Protein AF-A0A2L2Z4Z5-F1 (afdb_monomer)

Solvent-accessible surface area (backbone atoms only — not comparable to full-atom values): 5113 Å² total; per-residue (Å²): 126,72,90,60,60,86,80,50,77,82,82,64,92,84,63,67,97,64,48,76,66,59,47,52,53,49,50,52,52,51,50,50,53,52,51,49,55,53,47,51,54,51,39,39,42,39,68,36,93,91,38,85,55,47,54,70,69,57,65,76,49,54,79,46,49,83,79,45,55,74,85,47,70,91,61,72,73,83,80,110

pLDDT: mean 86.47, std 9.13, range [60.69, 98.19]

Sequence (80 aa):
PDLDIMDRPQRKADEGIITSWLFFRYMTIGGYVGAATVGAAAWWFMISPEGPHLTYCQLTHQLTCFTDPEYVSGHVCSVF

Structure (mmCIF, N/CA/C/O backbone):
data_AF-A0A2L2Z4Z5-F1
#
_entry.id   AF-A0A2L2Z4Z5-F1
#
loop_
_atom_site.group_PDB
_atom_site.id
_atom_site.type_symbol
_atom_site.label_atom_id
_atom_site.label_alt_id
_atom_site.label_comp_id
_atom_site.label_asym_id
_atom_site.label_entity_id
_atom_site.label_seq_id
_atom_site.pdbx_PDB_ins_code
_atom_site.Cartn_x
_atom_site.Cartn_y
_atom_site.Cartn_z
_atom_site.occupancy
_atom_site.B_iso_or_equiv
_atom_site.auth_seq_id
_atom_site.auth_comp_id
_atom_site.auth_asym_id
_atom_site.auth_atom_id
_atom_site.pdbx_PDB_model_num
ATOM 1 N N . PRO A 1 1 ? -27.030 -13.971 16.372 1.00 80.81 1 PRO A N 1
ATOM 2 C CA . PRO A 1 1 ? -26.876 -12.983 17.465 1.00 80.81 1 PRO A CA 1
ATOM 3 C C . PRO A 1 1 ? -25.993 -13.625 18.527 1.00 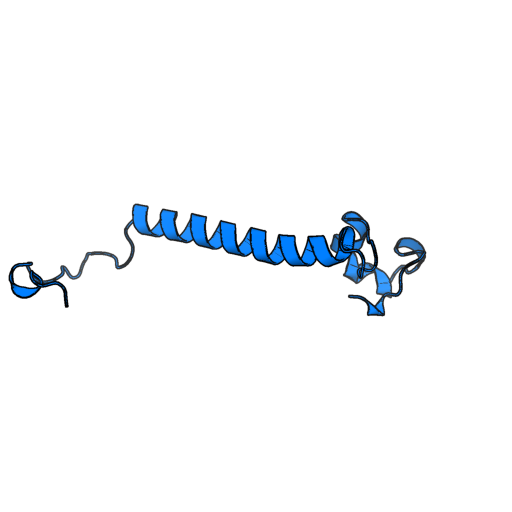80.81 1 PRO A C 1
ATOM 5 O O . PRO A 1 1 ? -26.168 -14.818 18.766 1.00 80.81 1 PRO A O 1
ATOM 8 N N . ASP A 1 2 ? -25.049 -12.888 19.105 1.00 86.50 2 ASP A N 1
ATOM 9 C CA . ASP A 1 2 ? -24.328 -13.378 20.282 1.00 86.50 2 ASP A CA 1
ATOM 10 C C . ASP A 1 2 ? -25.366 -13.736 21.361 1.00 86.50 2 ASP A C 1
ATOM 12 O O . ASP A 1 2 ? -26.235 -12.921 21.677 1.00 86.50 2 ASP A O 1
ATOM 16 N N . LEU A 1 3 ? -25.349 -14.982 21.846 1.00 88.62 3 LEU A N 1
ATOM 17 C CA . LEU A 1 3 ? -26.372 -15.507 22.764 1.00 88.62 3 LEU A CA 1
ATOM 18 C C . LEU A 1 3 ? -26.325 -14.824 24.140 1.00 88.62 3 LEU A C 1
ATOM 20 O O . LEU A 1 3 ? -27.331 -14.776 24.836 1.00 88.62 3 LEU A O 1
ATOM 24 N N . ASP A 1 4 ? -25.172 -14.264 24.487 1.00 88.38 4 ASP A N 1
ATOM 25 C CA . ASP A 1 4 ? -24.848 -13.589 25.742 1.00 88.38 4 ASP A CA 1
ATOM 26 C C . ASP A 1 4 ? -24.972 -12.056 25.644 1.00 88.38 4 ASP A C 1
ATOM 28 O O . ASP A 1 4 ? -24.487 -11.328 26.504 1.00 88.38 4 ASP A O 1
ATOM 32 N N . ILE A 1 5 ? -25.615 -11.523 24.597 1.00 86.69 5 ILE A N 1
ATOM 33 C CA . ILE A 1 5 ? -25.699 -10.068 24.388 1.00 86.69 5 ILE A CA 1
ATOM 34 C C . ILE A 1 5 ? -26.463 -9.338 25.502 1.00 86.69 5 ILE A C 1
ATOM 36 O O . ILE A 1 5 ? -26.126 -8.202 25.825 1.00 86.69 5 ILE A O 1
ATOM 40 N N . MET A 1 6 ? -27.469 -9.988 26.093 1.00 89.69 6 MET A N 1
ATOM 41 C CA . MET A 1 6 ? -28.304 -9.406 27.152 1.00 89.69 6 MET A CA 1
ATOM 42 C C . MET A 1 6 ? -27.660 -9.512 28.540 1.00 89.69 6 MET A C 1
ATOM 44 O O . MET A 1 6 ? -28.092 -8.818 29.458 1.00 89.69 6 MET A O 1
ATOM 48 N N . ASP A 1 7 ? -26.620 -10.340 28.679 1.00 92.69 7 ASP A N 1
ATOM 49 C CA . ASP A 1 7 ? -25.852 -10.498 29.918 1.00 92.69 7 ASP A CA 1
ATOM 50 C C . ASP A 1 7 ? -24.699 -9.483 30.009 1.00 92.69 7 ASP A C 1
ATOM 52 O O . ASP A 1 7 ? -24.140 -9.245 31.083 1.00 92.69 7 ASP A O 1
ATOM 56 N N . ARG A 1 8 ? -24.329 -8.861 28.880 1.00 87.50 8 ARG A N 1
ATOM 57 C CA . ARG A 1 8 ? -23.264 -7.856 28.809 1.00 87.50 8 ARG A CA 1
ATOM 58 C C . ARG A 1 8 ? -23.795 -6.480 29.245 1.00 87.50 8 ARG A C 1
ATOM 60 O O . ARG A 1 8 ? -24.898 -6.087 28.863 1.00 87.50 8 ARG A O 1
ATOM 67 N N . PRO A 1 9 ? -23.015 -5.700 30.014 1.00 88.81 9 PRO A N 1
ATOM 68 C CA . PRO A 1 9 ? -23.391 -4.336 30.365 1.00 88.81 9 PRO A CA 1
ATOM 69 C C . PRO A 1 9 ? -23.459 -3.441 29.120 1.00 88.81 9 PRO A C 1
ATOM 71 O O . PRO A 1 9 ? -22.815 -3.700 28.102 1.00 88.81 9 PRO A O 1
ATOM 74 N N . GLN A 1 10 ? -24.228 -2.355 29.220 1.00 87.88 10 GLN A N 1
ATOM 75 C CA . GLN A 1 10 ? -24.350 -1.360 28.155 1.00 87.88 10 GLN A CA 1
ATOM 76 C C . GLN A 1 10 ? -22.975 -0.797 27.765 1.00 87.88 10 GLN A C 1
ATOM 78 O O . GLN A 1 10 ? -22.149 -0.485 28.625 1.00 87.88 10 GLN A O 1
ATOM 83 N N . ARG A 1 11 ? -22.757 -0.656 26.454 1.00 88.06 11 ARG A N 1
ATOM 84 C CA . ARG A 1 11 ? -21.537 -0.104 25.857 1.00 88.06 11 ARG A CA 1
ATOM 85 C C . ARG A 1 11 ? -21.212 1.271 26.452 1.00 88.06 11 ARG A C 1
ATOM 87 O O . ARG A 1 11 ? -22.107 2.116 26.523 1.00 88.06 11 ARG A O 1
ATOM 94 N N . LYS A 1 12 ? -19.962 1.529 26.849 1.00 87.12 12 LYS A N 1
ATOM 95 C CA . LYS A 1 12 ? -19.600 2.851 27.385 1.00 87.12 12 LYS A CA 1
ATOM 96 C C . LYS A 1 12 ? -19.496 3.883 26.256 1.00 87.12 12 LYS A C 1
ATOM 98 O O . LYS A 1 12 ? -19.186 3.539 25.123 1.00 87.12 12 LYS A O 1
ATOM 103 N N . ALA A 1 13 ? -19.763 5.157 26.541 1.00 83.12 13 ALA A N 1
ATOM 104 C CA . ALA A 1 13 ? -19.709 6.213 25.521 1.00 83.12 13 ALA A CA 1
ATOM 105 C C . ALA A 1 13 ? -18.272 6.639 25.157 1.00 83.12 13 ALA A C 1
ATOM 107 O O . ALA A 1 13 ? -18.047 7.192 24.084 1.00 83.12 13 ALA A O 1
ATOM 108 N N . ASP A 1 14 ? -17.312 6.389 26.048 1.00 84.44 14 ASP A N 1
ATOM 109 C CA . ASP A 1 14 ? -15.892 6.727 25.914 1.00 84.44 14 ASP A CA 1
ATOM 110 C C . ASP A 1 14 ? -15.058 5.614 25.259 1.00 84.44 14 ASP A C 1
ATOM 112 O O . ASP A 1 14 ? -13.884 5.819 24.945 1.00 84.44 14 ASP A O 1
ATOM 116 N N . GLU A 1 15 ? -15.639 4.435 25.016 1.00 84.44 15 GLU A N 1
ATOM 117 C CA . GLU A 1 15 ? -14.914 3.349 24.368 1.00 84.44 15 GLU A CA 1
ATOM 118 C C . GLU A 1 15 ? -14.822 3.572 22.846 1.00 84.44 15 GLU A C 1
ATOM 120 O O . GLU A 1 15 ? -15.815 3.627 22.108 1.00 84.44 15 GLU A O 1
ATOM 125 N N . GLY A 1 16 ? -13.591 3.684 22.349 1.00 85.12 16 GLY A N 1
ATOM 126 C CA . GLY A 1 16 ? -13.330 3.788 20.918 1.00 85.12 16 GLY A CA 1
ATOM 127 C C . GLY A 1 16 ? -13.843 2.562 20.155 1.00 85.12 16 GLY A C 1
ATOM 128 O O . GLY A 1 16 ? -13.761 1.432 20.630 1.00 85.12 16 GLY A O 1
ATOM 129 N N . ILE A 1 17 ? -14.342 2.773 18.933 1.00 85.62 17 ILE A N 1
ATOM 130 C CA . ILE A 1 17 ? -14.766 1.681 18.030 1.00 85.62 17 ILE A CA 1
ATOM 131 C C . ILE A 1 17 ? -13.571 0.785 17.649 1.00 85.62 17 ILE A C 1
ATOM 133 O O . ILE A 1 17 ? -13.739 -0.393 17.343 1.00 85.62 17 ILE A O 1
ATOM 137 N N . ILE A 1 18 ? -12.356 1.338 17.686 1.00 89.00 18 ILE A N 1
ATOM 138 C CA . ILE A 1 18 ? -11.114 0.645 17.356 1.00 89.00 18 ILE A CA 1
ATOM 139 C C . ILE A 1 18 ? -10.170 0.703 18.557 1.00 89.00 18 ILE A C 1
ATOM 141 O O . ILE A 1 18 ? -9.734 1.773 18.971 1.00 89.00 18 ILE A O 1
ATOM 145 N N . THR A 1 19 ? -9.826 -0.467 19.091 1.00 90.69 19 THR A N 1
ATOM 146 C CA . THR A 1 19 ? -8.743 -0.625 20.069 1.00 90.69 19 THR A CA 1
ATOM 147 C C . THR A 1 19 ? -7.391 -0.644 19.355 1.00 90.69 19 THR A C 1
ATOM 149 O O . THR A 1 19 ? -7.314 -0.999 18.179 1.00 90.69 19 THR A O 1
ATOM 152 N N . SER A 1 20 ? -6.296 -0.327 20.048 1.00 88.88 20 SER A N 1
ATOM 153 C CA . SER A 1 20 ? -4.951 -0.309 19.443 1.00 88.88 20 SER A CA 1
ATOM 154 C C . SER A 1 20 ? -4.553 -1.644 18.792 1.00 88.88 20 SER A C 1
ATOM 156 O O . SER A 1 20 ? -3.885 -1.656 17.761 1.00 88.88 20 SER A O 1
ATOM 158 N N . TRP A 1 21 ? -5.007 -2.776 19.345 1.00 92.12 21 TRP A N 1
ATOM 159 C CA . TRP A 1 21 ? -4.782 -4.096 18.745 1.00 92.12 21 TRP A CA 1
ATOM 160 C C . TRP A 1 21 ? -5.610 -4.307 17.474 1.00 92.12 21 TRP A C 1
ATOM 162 O O . TRP A 1 21 ? -5.094 -4.781 16.461 1.00 92.12 21 TRP A O 1
ATOM 172 N N . LEU A 1 22 ? -6.888 -3.914 17.504 1.00 92.94 22 LEU A N 1
ATOM 173 C CA . LEU A 1 22 ?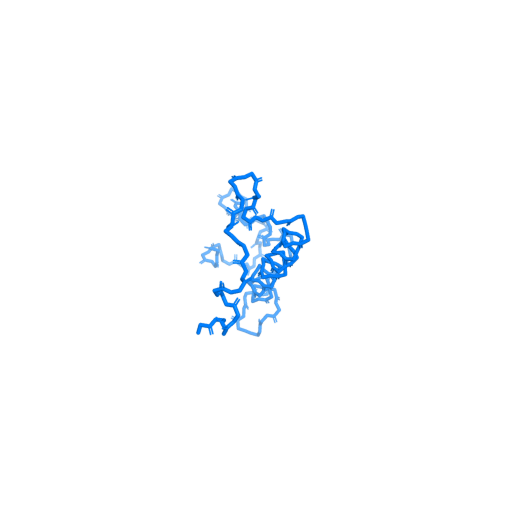 -7.757 -3.998 16.335 1.00 92.94 22 LEU A CA 1
ATOM 174 C C . LEU A 1 22 ? -7.259 -3.0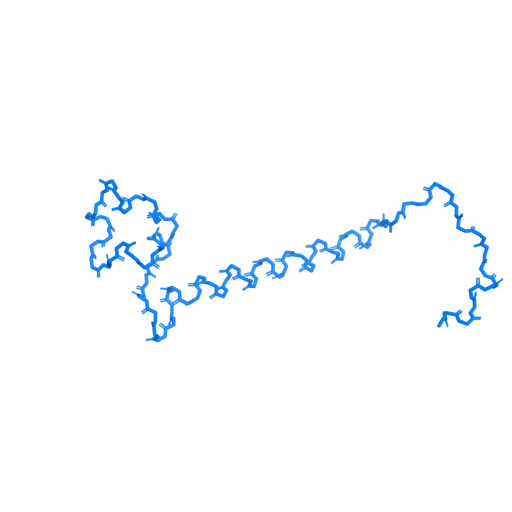76 15.208 1.00 92.94 22 LEU A C 1
ATOM 176 O O . LEU A 1 22 ? -7.289 -3.464 14.043 1.00 92.94 22 LEU A O 1
ATOM 180 N N . PHE A 1 23 ? -6.725 -1.901 15.554 1.00 93.56 23 PHE A N 1
ATOM 181 C CA . PHE A 1 23 ? -6.075 -0.987 14.616 1.00 93.56 23 PHE A CA 1
ATOM 182 C C . PHE A 1 23 ? -4.882 -1.644 13.916 1.00 93.56 23 PHE A C 1
ATOM 184 O O . PHE A 1 23 ? -4.823 -1.666 12.688 1.00 93.56 23 PHE A O 1
ATOM 191 N N . PHE A 1 24 ? -3.956 -2.233 14.681 1.00 95.81 24 PHE A N 1
ATOM 192 C CA . PHE A 1 24 ? -2.783 -2.903 14.116 1.00 95.81 24 PHE A CA 1
ATOM 193 C C . PHE A 1 24 ? -3.168 -4.093 13.225 1.00 95.81 24 PHE A C 1
ATOM 195 O O . PHE A 1 24 ? -2.612 -4.273 12.137 1.00 95.81 24 PHE A O 1
ATOM 202 N N . ARG A 1 25 ? -4.174 -4.872 13.641 1.00 96.75 25 ARG A N 1
ATOM 203 C CA . ARG A 1 25 ? -4.732 -5.955 12.824 1.00 96.75 25 ARG A CA 1
ATOM 204 C C . ARG A 1 25 ? -5.228 -5.439 11.471 1.00 96.75 25 ARG A C 1
ATOM 206 O O . ARG A 1 25 ? -4.935 -6.051 10.453 1.00 96.75 25 ARG A O 1
ATOM 213 N N . TYR A 1 26 ? -5.944 -4.318 11.428 1.00 96.12 26 TYR A N 1
ATOM 214 C CA . TYR A 1 26 ? -6.396 -3.765 10.149 1.00 96.12 26 TYR A CA 1
ATOM 215 C C . TYR A 1 26 ? -5.269 -3.132 9.332 1.00 96.12 26 TYR A C 1
ATOM 217 O O . TYR A 1 26 ? -5.285 -3.247 8.110 1.00 96.12 26 TYR A O 1
ATOM 225 N N . MET A 1 27 ? -4.267 -2.531 9.974 1.00 97.12 27 MET A N 1
ATOM 226 C CA . MET A 1 27 ? -3.115 -1.951 9.278 1.00 97.12 27 MET A CA 1
ATOM 227 C C . MET A 1 27 ? -2.275 -3.027 8.576 1.00 97.12 27 MET A C 1
ATOM 229 O O . MET A 1 27 ? -1.927 -2.875 7.408 1.00 97.12 27 MET A O 1
ATOM 233 N N . THR A 1 28 ? -2.033 -4.158 9.240 1.00 97.19 28 THR A N 1
ATOM 234 C CA . THR A 1 28 ? -1.322 -5.306 8.650 1.00 97.19 28 THR A CA 1
ATOM 235 C C . THR A 1 28 ? -2.097 -5.955 7.505 1.00 97.19 28 THR A C 1
ATOM 237 O O . THR A 1 28 ? -1.519 -6.208 6.448 1.00 97.19 28 THR A O 1
ATOM 240 N N . ILE A 1 29 ? -3.408 -6.166 7.665 1.00 97.38 29 ILE A N 1
ATOM 241 C CA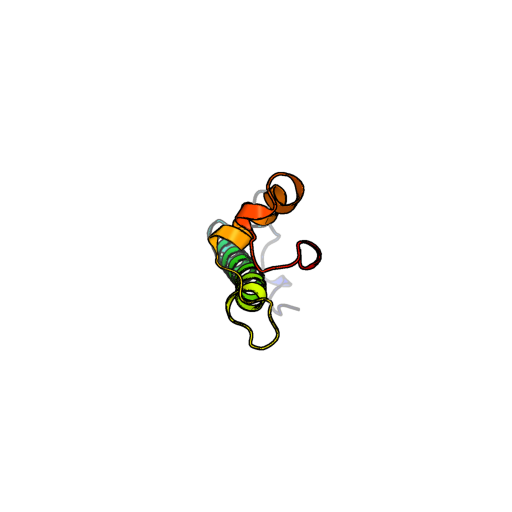 . ILE A 1 29 ? -4.262 -6.701 6.591 1.00 97.38 29 ILE A CA 1
ATOM 242 C C . ILE A 1 29 ? -4.296 -5.733 5.400 1.00 97.38 29 ILE A C 1
ATOM 244 O O . ILE A 1 29 ? -4.122 -6.158 4.259 1.00 97.38 29 ILE A O 1
ATOM 248 N N . GLY A 1 30 ? -4.475 -4.435 5.653 1.00 97.19 30 GLY A N 1
ATOM 249 C CA . GLY A 1 30 ? -4.487 -3.408 4.612 1.00 97.19 30 GLY A CA 1
ATOM 250 C C . GLY A 1 30 ? -3.160 -3.325 3.860 1.00 97.19 30 GLY A C 1
ATOM 251 O O . GLY A 1 30 ? -3.154 -3.304 2.632 1.00 97.19 30 GLY A O 1
ATOM 252 N N . GLY A 1 31 ? -2.035 -3.361 4.580 1.00 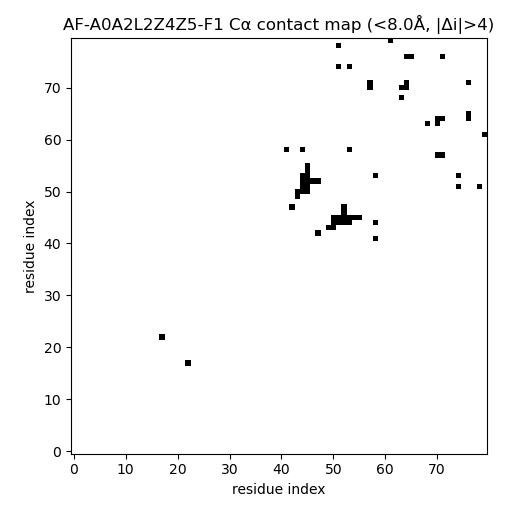98.00 31 GLY A N 1
ATOM 253 C CA . GLY A 1 31 ? -0.700 -3.385 3.983 1.00 98.00 31 GLY A CA 1
ATOM 254 C C . GLY A 1 31 ? -0.456 -4.631 3.130 1.00 98.00 31 GLY A C 1
ATOM 255 O O . GLY A 1 31 ? 0.067 -4.519 2.023 1.00 98.00 31 GLY A O 1
ATOM 256 N N . TYR A 1 32 ? -0.898 -5.802 3.596 1.00 97.75 32 TYR A N 1
ATOM 257 C CA . TYR A 1 32 ? -0.822 -7.043 2.825 1.00 97.75 32 TYR A CA 1
ATOM 258 C C . TYR A 1 32 ? -1.612 -6.949 1.515 1.00 97.75 32 TYR A C 1
ATOM 260 O O . TYR A 1 32 ? -1.059 -7.214 0.449 1.00 97.75 32 TYR A O 1
ATOM 268 N N . VAL A 1 33 ? -2.880 -6.528 1.571 1.00 98.19 33 VAL A N 1
ATOM 269 C CA . VAL A 1 33 ? -3.722 -6.407 0.369 1.00 98.19 33 VAL A CA 1
ATOM 270 C C . VAL A 1 33 ? -3.173 -5.338 -0.582 1.00 98.19 33 VAL A C 1
ATOM 272 O O . VAL A 1 33 ? -3.154 -5.545 -1.796 1.00 98.19 33 VAL A O 1
ATOM 275 N N . GLY A 1 34 ? -2.659 -4.224 -0.055 1.00 97.81 34 GLY A N 1
ATOM 276 C CA . GLY A 1 34 ? -2.006 -3.183 -0.852 1.00 97.81 34 GLY A CA 1
ATOM 277 C C . GLY A 1 34 ? -0.763 -3.696 -1.585 1.00 97.81 34 GLY A C 1
ATOM 278 O O . GLY A 1 34 ? -0.643 -3.529 -2.797 1.00 97.81 34 GLY A O 1
ATOM 279 N N . ALA A 1 35 ? 0.132 -4.394 -0.885 1.00 97.62 35 ALA A N 1
ATOM 280 C CA . ALA A 1 35 ? 1.318 -4.983 -1.505 1.00 97.62 35 ALA A CA 1
ATOM 281 C C . ALA A 1 35 ? 0.958 -6.090 -2.509 1.00 97.62 35 ALA A C 1
ATOM 283 O O . ALA A 1 35 ? 1.573 -6.174 -3.568 1.00 97.62 35 ALA A O 1
ATOM 284 N N . ALA A 1 36 ? -0.054 -6.910 -2.214 1.00 97.50 36 ALA A N 1
ATOM 285 C CA . ALA A 1 36 ? -0.508 -7.969 -3.111 1.00 97.50 36 ALA A CA 1
ATOM 286 C C . ALA A 1 36 ? -1.099 -7.409 -4.414 1.00 97.50 36 ALA A C 1
ATOM 288 O O . ALA A 1 36 ? -0.788 -7.909 -5.491 1.00 97.50 36 ALA A O 1
ATOM 289 N N . THR A 1 37 ? -1.914 -6.354 -4.333 1.00 97.25 37 THR A N 1
ATOM 290 C CA . THR A 1 37 ? -2.545 -5.733 -5.511 1.00 97.25 37 THR A CA 1
ATOM 291 C C . THR A 1 37 ? -1.530 -5.015 -6.396 1.00 97.25 37 THR A C 1
ATOM 293 O O . THR A 1 37 ? -1.491 -5.260 -7.603 1.00 97.25 37 THR A O 1
ATOM 296 N N . VAL A 1 38 ? -0.652 -4.197 -5.808 1.00 96.19 38 VAL A N 1
ATOM 297 C CA . VAL A 1 38 ? 0.427 -3.525 -6.552 1.00 96.19 38 VAL A CA 1
ATOM 298 C C . VAL A 1 38 ? 1.432 -4.543 -7.096 1.00 96.19 38 VAL A C 1
ATOM 300 O O . VAL A 1 38 ? 1.852 -4.441 -8.245 1.00 96.19 38 VAL A O 1
ATOM 303 N N . GLY A 1 39 ? 1.782 -5.559 -6.304 1.00 95.50 39 GLY A N 1
ATOM 304 C CA . GLY A 1 39 ? 2.687 -6.631 -6.710 1.00 95.50 39 GLY A CA 1
ATOM 305 C C . GLY A 1 39 ? 2.137 -7.463 -7.867 1.00 95.50 39 GLY A C 1
ATOM 306 O O . GLY A 1 39 ? 2.886 -7.774 -8.786 1.00 95.50 39 GLY A O 1
ATOM 307 N N . ALA A 1 40 ? 0.837 -7.768 -7.872 1.00 95.62 40 ALA A N 1
ATOM 308 C CA . ALA A 1 40 ? 0.187 -8.465 -8.981 1.00 95.62 40 ALA A CA 1
ATOM 309 C C . ALA A 1 40 ? 0.226 -7.641 -10.277 1.00 95.62 40 ALA A C 1
ATOM 311 O O . ALA A 1 40 ? 0.556 -8.178 -11.335 1.00 95.62 40 ALA A O 1
ATOM 312 N N . ALA A 1 41 ? -0.041 -6.333 -10.192 1.00 92.25 41 ALA A N 1
ATOM 313 C CA . ALA A 1 41 ? 0.082 -5.437 -11.338 1.00 92.25 41 ALA A CA 1
ATOM 314 C C . ALA A 1 41 ? 1.532 -5.389 -11.850 1.00 92.25 41 ALA A C 1
ATOM 316 O O . ALA A 1 41 ? 1.787 -5.627 -13.028 1.00 92.25 41 ALA A O 1
ATOM 317 N N . ALA A 1 42 ? 2.498 -5.169 -10.954 1.00 93.25 42 ALA A N 1
ATOM 318 C CA . ALA A 1 42 ? 3.914 -5.124 -11.305 1.00 93.25 42 ALA A CA 1
ATOM 319 C C . ALA A 1 42 ? 4.411 -6.457 -11.901 1.00 93.25 42 ALA A C 1
ATOM 321 O O . ALA A 1 42 ? 5.184 -6.460 -12.858 1.00 93.25 42 ALA A O 1
ATOM 322 N N . TRP A 1 43 ? 3.933 -7.593 -11.386 1.00 93.69 43 TRP A N 1
ATOM 323 C CA . TRP A 1 43 ? 4.239 -8.920 -11.92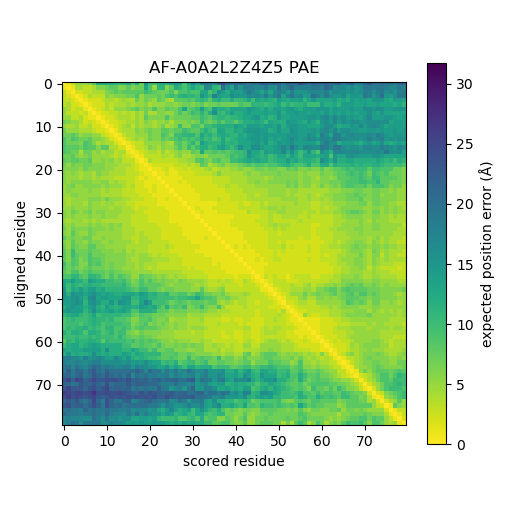2 1.00 93.69 43 TRP A CA 1
ATOM 324 C C . TRP A 1 43 ? 3.757 -9.080 -13.366 1.00 93.69 43 TRP A C 1
ATOM 326 O O . TRP A 1 43 ? 4.505 -9.600 -14.197 1.00 93.69 43 TRP A O 1
ATOM 336 N N . TRP A 1 44 ? 2.555 -8.588 -13.683 1.00 92.62 44 TRP A N 1
ATOM 337 C CA . TRP A 1 44 ? 2.027 -8.641 -15.045 1.00 92.62 44 TRP A CA 1
ATOM 338 C C . TRP A 1 44 ? 2.901 -7.857 -16.031 1.00 92.62 44 TRP A C 1
ATOM 340 O O . TRP A 1 44 ? 3.245 -8.371 -17.093 1.00 92.62 44 TRP A O 1
ATOM 350 N N . PHE A 1 45 ? 3.340 -6.654 -15.652 1.00 89.50 45 PHE A N 1
ATOM 351 C CA . PHE A 1 45 ? 4.180 -5.816 -16.514 1.00 89.50 45 PHE A CA 1
ATOM 352 C C . PHE A 1 45 ? 5.612 -6.337 -16.696 1.00 89.50 45 PHE A C 1
ATOM 354 O O . PHE A 1 45 ? 6.201 -6.121 -17.755 1.00 89.50 45 PHE A O 1
ATOM 361 N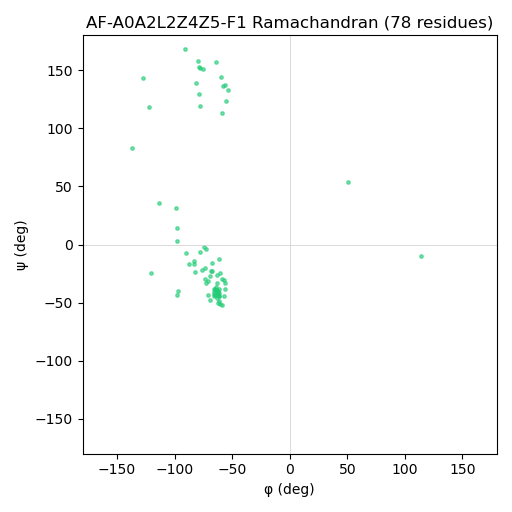 N . MET A 1 46 ? 6.183 -7.006 -15.689 1.00 89.62 46 MET A N 1
ATOM 362 C CA . MET A 1 46 ? 7.594 -7.418 -15.717 1.00 89.62 46 MET A CA 1
ATOM 363 C C . MET A 1 46 ? 7.807 -8.875 -16.154 1.00 89.62 46 MET A C 1
ATOM 365 O O . MET A 1 46 ? 8.730 -9.165 -16.913 1.00 89.62 46 MET A O 1
ATOM 369 N N . ILE A 1 47 ? 6.996 -9.813 -15.653 1.00 90.25 47 ILE A N 1
ATOM 370 C CA . ILE A 1 47 ? 7.325 -11.253 -15.672 1.00 90.25 47 ILE A CA 1
ATOM 371 C C . ILE A 1 47 ? 6.291 -12.085 -16.444 1.00 90.25 47 ILE A C 1
ATOM 373 O O . ILE A 1 47 ? 6.628 -13.165 -16.929 1.00 90.25 47 ILE A O 1
ATOM 377 N N . SER A 1 48 ? 5.047 -11.614 -16.572 1.00 90.25 48 SER A N 1
ATOM 378 C CA . SER A 1 48 ? 3.983 -12.388 -17.223 1.00 90.25 48 SER A CA 1
ATOM 379 C C . SER A 1 48 ? 4.335 -12.764 -18.673 1.00 90.25 48 SER A C 1
ATOM 381 O O . SER A 1 48 ? 4.785 -11.891 -19.412 1.00 90.25 48 SER A O 1
ATOM 383 N N . PRO A 1 49 ? 4.077 -14.014 -19.114 1.00 88.81 49 PRO A N 1
ATOM 384 C CA . PRO A 1 49 ? 4.340 -14.466 -20.487 1.00 88.81 49 PRO A CA 1
ATOM 385 C C . PRO A 1 49 ? 3.577 -13.701 -21.576 1.00 88.81 49 PRO A C 1
ATOM 387 O O . PRO A 1 49 ? 3.995 -13.690 -22.728 1.00 88.81 49 PRO A O 1
ATOM 390 N N . GLU A 1 50 ? 2.439 -13.098 -21.224 1.00 86.81 50 GLU A N 1
ATOM 391 C CA . GLU A 1 50 ? 1.622 -12.279 -22.132 1.00 86.81 50 GLU A CA 1
ATOM 392 C C . GLU A 1 50 ? 1.902 -10.773 -21.973 1.00 86.81 50 GLU A C 1
ATOM 394 O O . GLU A 1 50 ? 1.228 -9.942 -22.580 1.00 86.81 50 GLU A O 1
ATOM 399 N N . GLY A 1 51 ? 2.860 -10.412 -21.115 1.00 84.81 51 GLY A N 1
ATOM 400 C CA . GLY A 1 51 ? 3.169 -9.035 -20.758 1.00 84.81 51 GLY A CA 1
ATOM 401 C C . GLY A 1 51 ? 4.243 -8.388 -21.643 1.00 84.81 51 GLY A C 1
ATOM 402 O O . GLY A 1 51 ? 4.965 -9.058 -22.379 1.00 84.81 51 GLY A O 1
ATOM 403 N N . PRO A 1 52 ? 4.404 -7.060 -21.540 1.00 85.50 52 PRO A N 1
ATOM 404 C CA . PRO A 1 52 ? 5.402 -6.291 -22.285 1.00 85.50 52 PRO A CA 1
ATOM 405 C C . PRO A 1 52 ? 6.849 -6.485 -21.794 1.00 85.50 52 PRO A C 1
ATOM 407 O O . PRO A 1 52 ? 7.748 -5.919 -22.403 1.00 85.50 52 PRO A O 1
ATOM 410 N N . HIS A 1 53 ? 7.085 -7.253 -20.720 1.00 88.19 53 HIS A N 1
ATOM 411 C CA . HIS A 1 53 ? 8.406 -7.534 -20.133 1.00 88.19 53 HIS A CA 1
ATOM 412 C C . HIS A 1 53 ? 9.257 -6.282 -19.854 1.00 88.19 53 HIS A C 1
ATOM 414 O O . HIS A 1 53 ? 10.408 -6.175 -20.276 1.00 88.19 53 HIS A O 1
ATOM 420 N N . LEU A 1 54 ? 8.686 -5.328 -19.120 1.00 86.25 54 LEU A N 1
ATOM 421 C CA . LEU A 1 54 ? 9.352 -4.077 -18.753 1.00 86.25 54 LEU A CA 1
ATOM 422 C C . LEU A 1 54 ? 10.324 -4.267 -17.581 1.00 86.25 54 LEU A C 1
ATOM 424 O O . LEU A 1 54 ? 10.110 -5.100 -16.698 1.00 86.25 54 LEU A O 1
ATOM 428 N N . THR A 1 55 ? 11.363 -3.431 -17.509 1.00 88.25 55 THR A N 1
ATOM 429 C CA . THR A 1 55 ? 12.184 -3.330 -16.291 1.00 88.25 55 THR A CA 1
ATOM 430 C C . THR A 1 55 ? 11.480 -2.493 -15.219 1.00 88.25 55 THR A C 1
ATOM 432 O O . THR A 1 55 ? 10.723 -1.571 -15.524 1.00 88.25 55 THR A O 1
ATOM 435 N N . TYR A 1 56 ? 11.763 -2.761 -13.938 1.00 87.50 56 TYR A N 1
ATOM 436 C CA . TYR A 1 56 ? 11.146 -2.026 -12.824 1.00 87.50 56 TYR A CA 1
ATOM 437 C C . TYR A 1 56 ? 11.367 -0.507 -12.914 1.00 87.50 56 TYR A C 1
ATOM 439 O O . TYR A 1 56 ? 10.454 0.269 -12.650 1.00 87.50 56 TYR A O 1
ATOM 447 N N . CYS A 1 57 ? 12.558 -0.080 -13.347 1.00 87.31 57 CYS A N 1
ATOM 448 C CA . CYS A 1 57 ? 12.884 1.337 -13.499 1.00 87.31 57 CYS A CA 1
ATOM 449 C C . CYS A 1 57 ? 11.982 2.016 -14.546 1.00 87.31 57 CYS A C 1
ATOM 451 O O . CYS A 1 57 ? 11.422 3.082 -14.290 1.00 87.31 57 CYS A O 1
ATOM 453 N N . GLN A 1 58 ? 11.762 1.352 -15.686 1.00 83.19 58 GLN A N 1
ATOM 454 C CA . GLN A 1 58 ? 10.862 1.838 -16.735 1.00 83.19 58 GLN A CA 1
ATOM 455 C C . GLN A 1 58 ? 9.407 1.886 -16.255 1.00 83.19 58 GLN A C 1
ATOM 457 O O . GLN A 1 58 ? 8.713 2.860 -16.528 1.00 83.19 58 GLN A O 1
ATOM 462 N N . LEU A 1 59 ? 8.963 0.889 -15.480 1.00 86.88 59 LEU A N 1
ATOM 463 C CA . LEU A 1 59 ? 7.614 0.862 -14.905 1.00 86.88 59 LEU A CA 1
ATOM 464 C C . LEU A 1 59 ? 7.377 2.030 -13.928 1.00 86.88 59 LEU A C 1
ATOM 466 O O . LEU A 1 59 ? 6.312 2.642 -13.941 1.00 86.88 59 LEU A O 1
ATOM 470 N N . THR A 1 60 ? 8.370 2.383 -13.105 1.00 88.50 60 THR A N 1
ATOM 471 C CA . THR A 1 60 ? 8.259 3.524 -12.176 1.00 88.50 60 THR A CA 1
ATOM 472 C C . THR A 1 60 ? 8.338 4.885 -12.871 1.00 88.50 60 THR A C 1
ATOM 474 O O . THR A 1 60 ? 7.719 5.844 -12.413 1.00 88.50 60 THR A O 1
ATOM 477 N N . HIS A 1 61 ? 9.058 4.968 -13.992 1.00 86.38 61 HIS A N 1
ATOM 478 C CA . HIS A 1 61 ? 9.243 6.185 -14.785 1.00 86.38 61 HIS A CA 1
ATOM 479 C C . HIS A 1 61 ? 8.309 6.243 -16.008 1.00 86.38 61 HIS A C 1
ATOM 481 O O . HIS A 1 61 ? 8.634 6.848 -17.021 1.00 86.38 61 HIS A O 1
ATOM 487 N N . GLN A 1 62 ? 7.108 5.668 -15.922 1.00 83.56 62 GLN A N 1
ATOM 488 C CA . GLN A 1 62 ? 6.167 5.624 -17.051 1.00 83.56 62 GLN A CA 1
ATOM 489 C C . GLN A 1 62 ? 5.789 7.003 -17.642 1.00 83.56 62 GLN A C 1
ATOM 491 O O . GLN A 1 62 ? 5.548 7.124 -18.840 1.00 83.56 62 GLN A O 1
ATOM 496 N N . LEU A 1 63 ? 5.773 8.074 -16.835 1.00 84.94 63 LEU A N 1
ATOM 497 C CA . LEU A 1 63 ? 5.345 9.409 -17.281 1.00 84.94 63 LEU A CA 1
ATOM 498 C C . LEU A 1 63 ? 6.367 10.110 -18.188 1.00 84.94 63 LEU A C 1
ATOM 500 O O . LEU A 1 63 ? 5.994 11.016 -18.931 1.00 84.94 63 LEU A O 1
ATOM 504 N N . THR A 1 64 ? 7.638 9.695 -18.166 1.00 80.94 64 THR A N 1
ATOM 505 C CA . THR A 1 64 ? 8.678 10.284 -19.027 1.00 80.94 64 THR A CA 1
ATOM 506 C C . THR A 1 64 ? 8.603 9.777 -20.468 1.00 80.94 64 THR A C 1
ATOM 508 O O . THR A 1 64 ? 9.284 10.315 -21.334 1.00 80.94 64 THR A O 1
ATOM 511 N N . CYS A 1 65 ? 7.738 8.798 -20.762 1.00 77.38 65 CYS A N 1
ATOM 512 C CA . CYS A 1 65 ? 7.546 8.259 -22.115 1.00 77.38 65 CYS A CA 1
ATOM 513 C C . CYS A 1 65 ? 7.103 9.337 -23.125 1.00 77.38 65 CYS A C 1
ATOM 515 O O . CYS A 1 65 ? 7.433 9.257 -24.304 1.00 77.38 65 CYS A O 1
ATOM 517 N N . PHE A 1 66 ? 6.391 10.373 -22.661 1.00 76.56 66 PHE A N 1
ATOM 518 C CA . PHE A 1 66 ? 5.944 11.486 -23.505 1.00 76.56 66 PHE A CA 1
ATOM 519 C C . PHE A 1 66 ? 7.013 12.560 -23.737 1.00 76.56 66 PHE A C 1
ATOM 521 O O . PHE A 1 66 ? 6.913 13.300 -24.714 1.00 76.56 66 PHE A O 1
ATOM 528 N N . THR A 1 67 ? 7.999 12.680 -22.843 1.00 79.94 67 THR A N 1
ATOM 529 C CA . THR A 1 67 ? 9.037 13.720 -22.915 1.00 79.94 67 THR A CA 1
ATOM 530 C C . THR A 1 67 ? 10.317 13.208 -23.565 1.00 79.94 67 THR A C 1
ATOM 532 O O . THR A 1 67 ? 10.883 13.918 -24.387 1.00 79.94 67 THR A O 1
ATOM 535 N N . ASP A 1 68 ? 10.728 11.973 -23.256 1.00 72.19 68 ASP A N 1
ATOM 536 C CA . ASP A 1 68 ? 11.991 11.376 -23.707 1.00 72.19 68 ASP A CA 1
ATOM 537 C C . ASP A 1 68 ? 11.781 9.914 -24.158 1.00 72.19 68 ASP A C 1
ATOM 539 O O . ASP A 1 68 ? 12.026 8.970 -23.395 1.00 72.19 68 ASP A O 1
ATOM 543 N N . PRO A 1 69 ? 11.332 9.685 -25.409 1.00 67.94 69 PRO A N 1
ATOM 544 C CA . PRO A 1 69 ? 10.985 8.351 -25.909 1.00 67.94 69 PRO A CA 1
ATOM 545 C C . PRO A 1 69 ? 12.188 7.400 -26.049 1.00 67.94 69 PRO A C 1
ATOM 547 O O . PRO A 1 69 ? 12.007 6.186 -26.132 1.00 67.94 69 PRO A O 1
ATOM 550 N N . GLU A 1 70 ? 13.424 7.910 -26.035 1.00 67.19 70 GLU A N 1
ATOM 551 C CA . GLU A 1 70 ? 14.643 7.087 -26.097 1.00 67.19 70 GLU A CA 1
ATOM 552 C C . GLU A 1 70 ? 14.873 6.255 -24.820 1.00 67.19 70 GLU A C 1
ATOM 554 O O . GLU A 1 70 ? 15.446 5.162 -24.886 1.00 67.19 70 GLU A O 1
ATOM 559 N N . TYR A 1 71 ? 14.369 6.720 -23.667 1.00 66.62 71 TYR A N 1
ATOM 560 C CA . TYR A 1 71 ? 14.491 6.026 -22.375 1.00 66.62 71 TYR A CA 1
ATOM 561 C C . TYR A 1 71 ? 13.677 4.719 -22.319 1.00 66.62 71 TYR A C 1
ATOM 563 O O . TYR A 1 71 ? 13.985 3.801 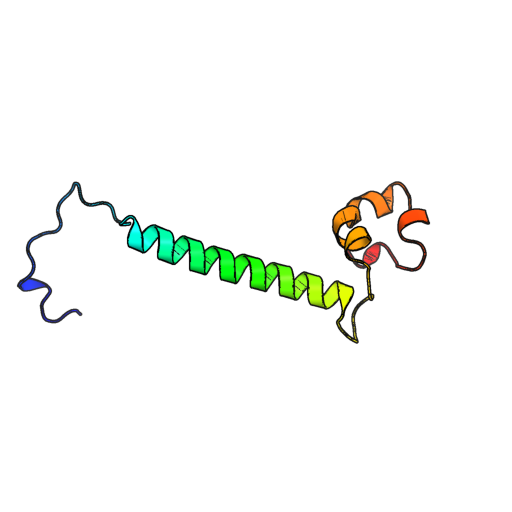-21.555 1.00 66.62 71 TYR A O 1
ATOM 571 N N . VAL A 1 72 ? 12.656 4.609 -23.174 1.00 65.25 72 VAL A N 1
ATOM 572 C CA . VAL A 1 72 ? 11.781 3.434 -23.315 1.00 65.25 72 VAL A CA 1
ATOM 573 C C . VAL A 1 72 ? 11.986 2.787 -24.692 1.00 65.25 72 VAL A C 1
ATOM 575 O O . VAL A 1 72 ? 11.054 2.302 -25.331 1.00 65.25 72 VAL A O 1
ATOM 578 N N . SER A 1 73 ? 13.227 2.796 -25.187 1.00 60.69 73 SER A N 1
ATOM 579 C CA . SER A 1 73 ? 13.574 2.197 -26.477 1.00 60.69 73 SER A CA 1
ATOM 580 C C . SER A 1 73 ? 13.224 0.702 -26.501 1.00 60.69 73 SER A C 1
ATOM 582 O O . SER A 1 73 ? 13.803 -0.108 -25.783 1.00 60.69 73 SER A O 1
ATOM 584 N N . GLY A 1 74 ? 12.239 0.339 -27.330 1.00 67.88 74 GLY A N 1
ATOM 585 C CA . GLY A 1 74 ? 11.793 -1.046 -27.532 1.00 67.88 74 GLY A CA 1
ATOM 586 C C . GLY A 1 74 ? 10.374 -1.372 -27.053 1.00 67.88 74 GLY A C 1
ATOM 587 O O . GLY A 1 74 ? 9.865 -2.426 -27.429 1.00 67.88 74 GLY A O 1
ATOM 588 N N . HIS A 1 75 ? 9.700 -0.482 -26.311 1.00 73.31 75 HIS A N 1
ATOM 589 C CA . HIS A 1 75 ? 8.306 -0.683 -25.884 1.00 73.31 75 HIS A CA 1
ATOM 590 C C . HIS A 1 75 ? 7.419 0.514 -26.259 1.00 73.31 75 HIS A C 1
ATOM 592 O O . HIS A 1 75 ? 7.846 1.665 -26.226 1.00 73.31 75 HIS A O 1
ATOM 598 N N . VAL A 1 76 ? 6.167 0.247 -26.639 1.00 69.88 76 VAL A N 1
ATOM 599 C CA . VAL A 1 76 ? 5.188 1.279 -27.019 1.00 69.88 76 VAL A CA 1
ATOM 600 C C . VAL A 1 76 ? 4.580 1.950 -25.781 1.00 69.88 76 VAL A C 1
ATOM 602 O O . VAL A 1 76 ? 4.061 1.266 -24.903 1.00 69.88 76 VAL A O 1
ATOM 605 N N . CYS A 1 77 ? 4.569 3.291 -25.740 1.00 73.56 77 CYS A N 1
ATOM 606 C CA . CYS A 1 77 ? 3.999 4.075 -24.628 1.00 73.56 77 CYS A CA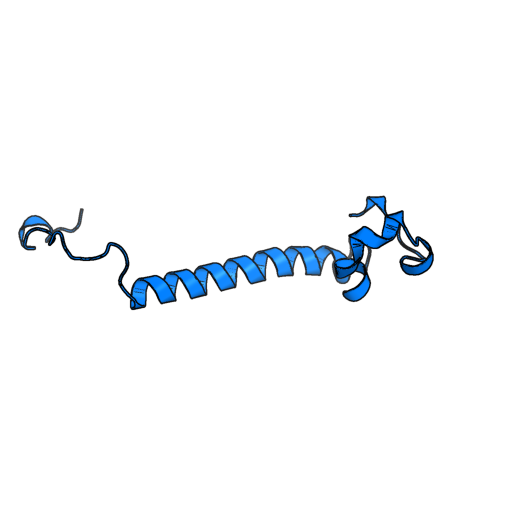 1
ATOM 607 C C . CYS A 1 77 ? 2.489 3.848 -24.399 1.00 73.56 77 CYS A C 1
ATOM 609 O O . CYS A 1 77 ? 1.971 4.260 -23.371 1.00 73.56 77 CYS A O 1
ATOM 611 N N . SER A 1 78 ? 1.773 3.207 -25.330 1.00 71.50 78 SER A N 1
ATOM 612 C CA . SER A 1 78 ? 0.339 2.890 -25.210 1.00 71.50 78 SER A CA 1
ATOM 613 C C . SER A 1 78 ? 0.023 1.731 -24.256 1.00 71.50 78 SER A C 1
ATOM 615 O O . SER A 1 78 ? -1.133 1.343 -24.130 1.00 71.50 78 SER A O 1
ATOM 617 N N . VAL A 1 79 ? 1.050 1.104 -23.683 1.00 76.12 79 VAL A N 1
ATOM 618 C CA . VAL A 1 79 ? 0.932 -0.026 -22.747 1.00 76.12 79 VAL A CA 1
ATOM 619 C C . VAL A 1 79 ? 0.663 0.443 -21.310 1.00 76.12 79 VAL A C 1
ATOM 621 O O . VAL A 1 79 ? 0.236 -0.365 -20.486 1.00 76.12 79 VAL A O 1
ATOM 624 N N . PHE A 1 80 ? 0.911 1.726 -21.029 1.00 70.38 80 PHE A N 1
ATOM 625 C CA . PHE A 1 80 ? 0.691 2.380 -19.740 1.00 70.38 80 PHE A CA 1
ATOM 626 C C . PHE A 1 80 ? -0.690 3.036 -19.644 1.00 70.38 80 PHE A C 1
ATOM 628 O O . PHE A 1 80 ? -1.169 3.565 -20.675 1.00 70.38 80 PHE A O 1
#

Organism: Parasteatoda tepidariorum (NCBI:txid114398)

Radius of gyration: 23.55 Å; Cα contacts (8 Å, |Δi|>4): 32; chains: 1; bounding box: 43×29×58 Å

Mean predicted aligned error: 7.77 Å

Nearest PDB structures (foldseek):
  5zmv-assembly1_A  TM=9.340E-01  e=3.690E-06  Oryctolagus cuniculus
  5zmw-assembly1_A  TM=8.435E-01  e=3.000E-06  Oryctolagus cuniculus
  4nab-assembly1_A  TM=7.637E-01  e=3.444E-06  Oryctolagus cuniculus

InterPro domains:
  IPR006068 Cation-transporting P-type ATPase, C-terminal [PF00689] (1-48)
  IPR023298 P-type ATPase, transmembrane domain superfamily [SSF81665] (1-71)

Secondary structure (DSSP, 8-state):
--TTTTTSPPPPTT--SS-HHHHHHHHHHHHHHHHHHHHHHHHHHHT-TTS----HHHHHTGGGGGT-GGGGTTS-GGG-

Foldseek 3Di:
DPPCPVVDDDDDPPDDPADPVNVVVVVVVVVVVVCVVVVVVVCQQQPDPPHPNDDPVCVVVLVCCVVDVVVVPPDDSVRD